Protein AF-A0A2N0NJ30-F1 (afdb_monomer)

Sequence (160 aa):
DLQEHLHNAIYWKHQKTKEAWKDHVSKTHVRWSELLRLPYFNLIRFLVVDPMHNLFLGLSHWIVKRIWIDKGKITKSDLEIMEIRAKMIKPPADLGRIPCKISTGEGFSGFTADQWKLFIMIYATLIMWDLLDSVDREILANFVKACYLLVSRIIDEEKL

Solvent-accessible surface area (backbone atoms only — not comparable to full-atom values): 9410 Å² total; per-residue (Å²): 108,74,67,60,49,51,52,47,12,53,55,44,66,71,50,88,45,74,65,58,42,50,53,49,29,72,76,67,72,46,68,62,57,79,63,70,71,42,94,82,52,47,66,87,82,64,61,73,79,56,54,49,59,55,46,21,47,39,47,48,45,45,49,53,44,61,54,30,39,73,64,61,61,42,47,73,71,50,28,46,52,31,38,54,45,51,69,70,53,79,75,62,86,87,74,61,77,76,76,74,45,39,51,38,86,95,37,53,60,86,65,47,32,68,46,37,41,48,34,52,74,64,42,43,68,75,50,40,50,90,66,42,55,77,68,54,42,51,51,51,52,53,50,39,51,50,51,51,60,75,68,42,95,66,88,51,84,92,75,113

pLDDT: mean 87.83, std 7.84, range [55.75, 96.25]

Secondary structure (DSSP, 8-state):
-HHHHHHHHHHHHH--SHHHHHHHHHHH-----GGGGSTT--HHHH----IIIIIIIIIIHIIIIIIIITTTSS-HHHHHHHHHHHHH----GGG-S----SSSTTTTTT--HHHHHHIIIIIHHHHHGGGS-HHHHHHHHHHHHHHHHHH-SS--GGG-

Structure (mmCIF, N/CA/C/O backbone):
data_AF-A0A2N0NJ30-F1
#
_entry.id   AF-A0A2N0NJ30-F1
#
loop_
_atom_site.group_PDB
_atom_site.id
_atom_site.type_symbol
_atom_site.label_atom_id
_atom_site.label_alt_id
_atom_site.label_comp_id
_atom_site.label_asym_id
_atom_site.label_entit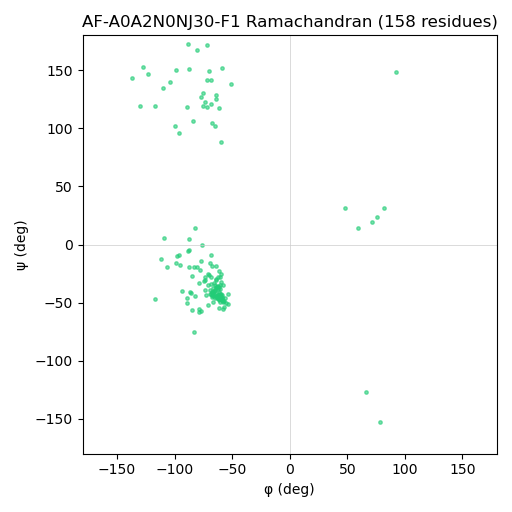y_id
_atom_site.label_seq_id
_atom_site.pdbx_PDB_ins_code
_atom_site.Cartn_x
_atom_site.Cartn_y
_atom_site.Cartn_z
_atom_site.occupancy
_atom_site.B_iso_or_equiv
_atom_site.auth_seq_id
_atom_site.auth_comp_id
_atom_site.auth_asym_id
_atom_site.auth_atom_id
_atom_site.pdbx_PDB_model_num
ATOM 1 N N . ASP A 1 1 ? 5.649 -8.311 -25.101 1.00 84.38 1 ASP A N 1
ATOM 2 C CA . ASP A 1 1 ? 6.478 -9.537 -25.224 1.00 84.38 1 ASP A CA 1
ATOM 3 C C . ASP A 1 1 ? 7.950 -9.240 -24.851 1.00 84.38 1 ASP A C 1
ATOM 5 O O . ASP A 1 1 ? 8.314 -8.069 -24.819 1.00 84.38 1 ASP A O 1
ATOM 9 N N . LEU A 1 2 ? 8.794 -10.228 -24.495 1.00 84.25 2 LEU A N 1
ATOM 10 C CA . LEU A 1 2 ? 10.200 -9.976 -24.090 1.00 84.25 2 LEU A CA 1
ATOM 11 C C . LEU A 1 2 ? 11.044 -9.462 -25.262 1.00 84.25 2 LEU A C 1
ATOM 13 O O . LEU A 1 2 ? 11.857 -8.558 -25.071 1.00 84.25 2 LEU A O 1
ATOM 17 N N . GLN A 1 3 ? 10.856 -10.022 -26.460 1.00 88.38 3 GLN A N 1
ATOM 18 C CA . GLN A 1 3 ? 11.625 -9.612 -27.638 1.00 88.38 3 GLN A CA 1
ATOM 19 C C . GLN A 1 3 ? 11.253 -8.197 -28.065 1.00 88.38 3 GLN A C 1
ATOM 21 O O . GLN A 1 3 ? 12.123 -7.364 -28.303 1.00 88.38 3 GLN A O 1
ATOM 26 N N . GLU A 1 4 ? 9.958 -7.897 -28.054 1.00 91.44 4 GLU A N 1
ATOM 27 C CA . GLU A 1 4 ? 9.441 -6.544 -28.244 1.00 91.44 4 GLU A CA 1
ATOM 28 C C . GLU A 1 4 ? 10.029 -5.550 -27.223 1.00 91.44 4 GLU A C 1
ATOM 30 O O . GLU A 1 4 ? 10.501 -4.475 -27.594 1.00 91.44 4 GLU A O 1
ATOM 35 N N . HIS A 1 5 ? 10.076 -5.918 -25.937 1.00 90.38 5 HIS A N 1
ATOM 36 C CA . HIS A 1 5 ? 10.677 -5.075 -24.902 1.00 90.38 5 HIS A CA 1
ATOM 37 C C . HIS A 1 5 ? 12.173 -4.831 -25.160 1.00 90.38 5 HIS A C 1
ATOM 39 O O . HIS A 1 5 ? 12.639 -3.696 -25.065 1.00 90.38 5 HIS A O 1
ATOM 45 N N . LEU A 1 6 ? 12.936 -5.873 -25.507 1.00 90.38 6 LEU A N 1
ATOM 46 C CA . LEU A 1 6 ? 14.356 -5.746 -25.848 1.00 90.38 6 LEU A CA 1
ATOM 47 C C . LEU A 1 6 ? 14.564 -4.842 -27.063 1.00 90.38 6 LEU A C 1
ATOM 49 O O . LEU A 1 6 ? 15.416 -3.956 -27.017 1.00 90.38 6 LEU A O 1
ATOM 53 N N . HIS A 1 7 ? 13.759 -5.012 -28.111 1.00 92.94 7 HIS A N 1
ATOM 54 C CA . HIS A 1 7 ? 13.803 -4.161 -29.295 1.00 92.94 7 HIS A CA 1
ATOM 55 C C . HIS A 1 7 ? 13.578 -2.688 -28.930 1.00 92.94 7 HIS A C 1
ATOM 57 O O . HIS A 1 7 ? 14.399 -1.831 -29.262 1.00 92.94 7 HIS A O 1
ATOM 63 N N . ASN A 1 8 ? 12.530 -2.401 -28.156 1.00 93.38 8 ASN A N 1
ATOM 64 C CA . ASN A 1 8 ? 12.212 -1.048 -27.702 1.00 93.38 8 ASN A CA 1
ATOM 65 C C . ASN A 1 8 ? 13.305 -0.459 -26.795 1.00 93.38 8 ASN A C 1
ATOM 67 O O . ASN A 1 8 ? 13.607 0.733 -26.889 1.00 93.38 8 ASN A O 1
ATOM 71 N N . ALA A 1 9 ? 13.936 -1.271 -25.945 1.00 92.50 9 ALA A N 1
ATOM 72 C CA . ALA A 1 9 ? 15.032 -0.837 -25.080 1.00 92.50 9 ALA A CA 1
ATOM 73 C C . ALA A 1 9 ? 16.307 -0.520 -25.876 1.00 92.50 9 ALA A C 1
ATOM 75 O O . ALA A 1 9 ? 16.969 0.489 -25.622 1.00 92.50 9 ALA A O 1
ATOM 76 N N . ILE A 1 10 ? 16.644 -1.356 -26.861 1.00 93.50 10 ILE A N 1
ATOM 77 C CA . ILE A 1 10 ? 17.773 -1.130 -27.768 1.00 93.50 10 ILE A CA 1
ATOM 78 C C . ILE A 1 10 ? 17.523 0.131 -28.595 1.00 93.50 10 ILE A C 1
ATOM 80 O O . ILE A 1 10 ? 18.419 0.967 -28.712 1.00 93.50 10 ILE A O 1
ATOM 84 N N . TYR A 1 11 ? 16.312 0.312 -29.120 1.00 93.50 11 TYR A N 1
ATOM 85 C CA . TYR A 1 11 ? 15.945 1.510 -29.870 1.00 93.50 11 TYR A CA 1
ATOM 86 C C . TYR A 1 11 ? 16.108 2.780 -29.028 1.00 93.50 11 TYR A C 1
ATOM 88 O O . TYR A 1 11 ? 16.693 3.757 -29.500 1.00 93.50 11 TYR A O 1
ATOM 96 N N . TRP A 1 12 ? 15.677 2.751 -27.760 1.00 93.50 12 TRP A N 1
ATOM 97 C CA . TRP A 1 12 ? 15.884 3.853 -26.818 1.00 93.50 12 TRP A CA 1
ATOM 98 C C . TRP A 1 12 ? 17.373 4.178 -26.620 1.00 93.50 12 TRP A C 1
ATOM 100 O O . TRP A 1 12 ? 17.757 5.347 -26.684 1.00 93.50 12 TRP A O 1
ATOM 110 N N . LYS A 1 13 ? 18.228 3.155 -26.448 1.00 92.94 13 LYS A N 1
ATOM 111 C CA . LYS A 1 13 ? 19.685 3.315 -26.260 1.00 92.94 13 LYS A CA 1
ATOM 112 C C . LYS A 1 13 ? 20.355 4.063 -27.417 1.00 92.94 13 LYS A C 1
ATOM 114 O O . LYS A 1 13 ? 21.312 4.797 -27.191 1.00 92.94 13 LYS A O 1
ATOM 119 N N . HIS A 1 14 ? 19.865 3.870 -28.641 1.00 93.62 14 HIS A N 1
ATOM 120 C CA . HIS A 1 14 ? 20.455 4.441 -29.856 1.00 93.62 14 HIS A CA 1
ATOM 121 C C . HIS A 1 14 ? 19.929 5.838 -30.217 1.00 93.62 14 HIS A C 1
ATOM 123 O O . HIS A 1 14 ? 20.438 6.453 -31.157 1.00 93.62 14 HIS A O 1
ATOM 129 N N . GLN A 1 15 ? 18.936 6.367 -29.495 1.00 91.31 15 GLN A N 1
ATOM 130 C CA . GLN A 1 15 ? 18.479 7.737 -29.729 1.00 91.31 15 GLN A CA 1
ATOM 131 C C . GLN A 1 15 ? 19.556 8.748 -29.317 1.00 91.31 15 GLN A C 1
ATOM 133 O O . GLN A 1 15 ? 20.237 8.584 -28.306 1.00 91.31 15 GLN A O 1
ATOM 138 N N . LYS A 1 16 ? 19.684 9.820 -30.103 1.00 91.00 16 LYS A N 1
ATOM 139 C CA . LYS A 1 16 ? 20.756 10.820 -29.956 1.00 91.00 16 LYS A CA 1
ATOM 140 C C . LYS A 1 16 ? 20.354 12.047 -29.134 1.00 91.00 16 LYS A C 1
ATOM 142 O O . LYS A 1 16 ? 21.219 12.793 -28.687 1.00 91.00 16 LYS A O 1
ATOM 147 N N . THR A 1 17 ? 19.055 12.272 -28.951 1.00 93.44 17 THR A N 1
ATOM 148 C CA . THR A 1 17 ? 18.502 13.487 -28.331 1.00 93.44 17 THR A CA 1
ATOM 149 C C . THR A 1 17 ? 17.632 13.142 -27.131 1.00 93.44 17 THR A C 1
ATOM 151 O O . THR A 1 17 ? 16.909 12.141 -27.156 1.00 93.44 17 THR A O 1
ATOM 154 N N . LYS A 1 18 ? 17.629 14.007 -26.112 1.00 89.69 18 LYS A N 1
ATOM 155 C CA . LYS A 1 18 ? 16.803 13.825 -24.907 1.00 89.69 18 LYS A CA 1
ATOM 156 C C . LYS A 1 18 ? 15.305 13.867 -25.220 1.00 89.69 18 LYS A C 1
ATOM 158 O O . LYS A 1 18 ? 14.522 13.210 -24.540 1.00 89.69 18 LYS A O 1
ATOM 163 N N . GLU A 1 19 ? 14.908 14.615 -26.240 1.00 93.06 19 GLU A N 1
ATOM 164 C CA . GLU A 1 19 ? 13.528 14.759 -26.700 1.00 93.06 19 GLU A CA 1
ATOM 165 C C . GLU A 1 19 ? 13.026 13.433 -27.278 1.00 93.06 19 GLU A C 1
ATOM 167 O O . GLU A 1 19 ? 12.004 12.919 -26.828 1.00 93.06 19 GLU A O 1
ATOM 172 N N . ALA A 1 20 ? 13.805 12.812 -28.171 1.00 90.56 20 ALA A N 1
ATOM 173 C CA . ALA A 1 20 ? 13.513 11.478 -28.700 1.00 90.56 20 ALA A CA 1
ATOM 174 C C . ALA A 1 20 ? 13.491 10.395 -27.606 1.00 90.56 20 ALA A C 1
ATOM 176 O O . ALA A 1 20 ? 12.645 9.503 -27.645 1.00 90.56 20 ALA A O 1
ATOM 177 N N . TRP A 1 21 ? 14.361 10.483 -26.585 1.00 90.25 21 TRP A N 1
ATOM 178 C CA . TRP A 1 21 ? 14.271 9.595 -25.417 1.00 90.25 21 TRP A CA 1
ATOM 179 C C . TRP A 1 21 ? 12.936 9.729 -24.693 1.00 90.25 21 TRP A C 1
ATOM 181 O O . TRP A 1 21 ? 12.331 8.715 -24.349 1.00 90.25 21 TRP A O 1
ATOM 191 N N . LYS A 1 22 ? 12.491 10.961 -24.430 1.00 92.50 22 LYS A N 1
ATOM 192 C CA . LYS A 1 22 ? 11.235 11.217 -23.715 1.00 92.50 22 LYS A CA 1
ATOM 193 C C . LYS A 1 22 ? 10.022 10.776 -24.529 1.00 92.50 22 LYS A C 1
ATOM 195 O O . LYS A 1 22 ? 9.153 10.121 -23.965 1.00 92.50 22 LYS A O 1
ATOM 200 N N . ASP A 1 23 ? 9.988 11.080 -25.824 1.00 94.75 23 ASP A N 1
ATOM 201 C CA . ASP A 1 23 ? 8.905 10.668 -26.725 1.00 94.75 23 ASP A CA 1
ATOM 202 C C . ASP A 1 23 ? 8.797 9.137 -26.811 1.00 94.75 23 ASP A C 1
ATOM 204 O O . ASP A 1 23 ? 7.722 8.571 -26.607 1.00 94.75 23 ASP A O 1
ATOM 208 N N . HIS A 1 24 ? 9.926 8.442 -26.988 1.00 93.25 24 HIS A N 1
ATOM 209 C CA . HIS A 1 24 ? 9.948 6.977 -27.028 1.00 93.25 24 HIS A CA 1
ATOM 210 C C . HIS A 1 24 ? 9.477 6.345 -25.716 1.00 93.25 24 HIS A C 1
ATOM 212 O O . HIS A 1 24 ? 8.667 5.419 -25.731 1.00 93.25 24 HIS A O 1
ATOM 218 N N . VAL A 1 25 ? 9.941 6.859 -24.571 1.00 92.88 25 VAL A N 1
ATOM 219 C CA . VAL A 1 25 ? 9.487 6.396 -23.247 1.00 92.88 25 VAL A CA 1
ATOM 220 C C . VAL A 1 25 ? 8.008 6.707 -23.030 1.00 92.88 25 VAL A C 1
ATOM 222 O O . VAL A 1 25 ? 7.314 5.912 -22.408 1.00 92.88 25 VAL A O 1
ATOM 225 N N . SER A 1 26 ? 7.497 7.827 -23.539 1.00 92.81 26 SER A N 1
ATOM 226 C CA . SER A 1 26 ? 6.072 8.149 -23.431 1.00 92.81 26 SER A CA 1
ATOM 227 C C . SER A 1 26 ? 5.193 7.176 -24.217 1.00 92.81 26 SER A C 1
ATOM 229 O O . SER A 1 26 ? 4.071 6.920 -23.795 1.00 92.81 26 SER A O 1
ATOM 231 N N . LYS A 1 27 ? 5.686 6.652 -25.346 1.00 93.38 27 LYS A N 1
ATOM 2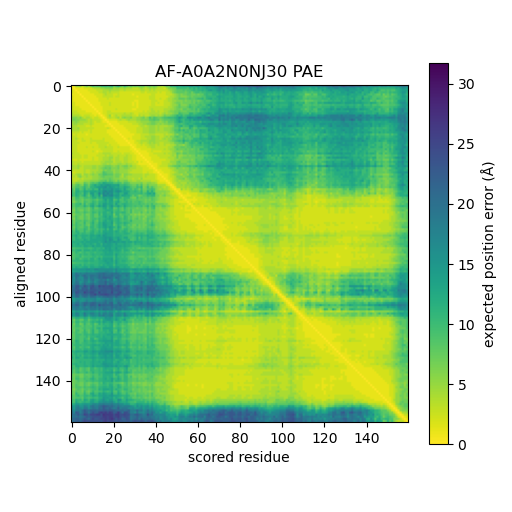32 C CA . LYS A 1 27 ? 4.948 5.727 -26.221 1.00 93.38 27 LYS A CA 1
ATOM 233 C C . LYS A 1 27 ? 5.073 4.269 -25.791 1.00 93.38 27 LYS A C 1
ATOM 235 O O . LYS A 1 27 ? 4.102 3.528 -25.848 1.00 93.38 27 LYS A O 1
ATOM 240 N N . THR A 1 28 ? 6.276 3.851 -25.401 1.00 91.69 28 THR A N 1
ATOM 241 C CA . THR A 1 28 ? 6.591 2.436 -25.133 1.00 91.69 28 THR A CA 1
ATOM 242 C C . THR A 1 28 ? 6.737 2.114 -23.652 1.00 91.69 28 THR A C 1
ATOM 244 O O . THR A 1 28 ? 6.681 0.950 -23.279 1.00 91.69 28 THR A O 1
ATOM 247 N N . HIS A 1 29 ? 6.965 3.122 -22.806 1.00 90.25 29 HIS A N 1
ATOM 248 C CA . HIS A 1 29 ? 7.307 2.971 -21.388 1.00 90.25 29 HIS A CA 1
ATOM 249 C C . HIS A 1 29 ? 8.593 2.169 -21.111 1.00 90.25 29 HIS A C 1
ATOM 251 O O . HIS A 1 29 ? 8.867 1.819 -19.965 1.00 90.25 29 HIS A O 1
ATOM 257 N N . VAL A 1 30 ? 9.432 1.936 -22.129 1.00 90.88 30 VAL A N 1
ATOM 258 C CA . VAL A 1 30 ? 10.663 1.140 -22.018 1.00 90.88 30 VAL A CA 1
ATOM 259 C C . VAL A 1 30 ? 11.910 2.026 -21.978 1.00 90.88 30 VAL A C 1
ATOM 261 O O . VAL A 1 30 ? 12.031 3.002 -22.720 1.00 90.88 30 VAL A O 1
ATOM 264 N N . ARG A 1 31 ? 12.877 1.653 -21.130 1.00 91.56 31 ARG A N 1
ATOM 265 C CA . ARG A 1 31 ? 14.226 2.241 -21.063 1.00 91.56 31 ARG A CA 1
ATOM 266 C C . ARG A 1 31 ? 15.288 1.148 -21.145 1.00 91.56 31 ARG A C 1
ATOM 268 O O . ARG A 1 31 ? 15.051 0.015 -20.730 1.00 91.56 31 ARG A O 1
ATOM 275 N N . TRP A 1 32 ? 16.474 1.498 -21.639 1.00 91.62 32 TRP A N 1
ATOM 276 C CA . TRP A 1 32 ? 17.621 0.591 -21.593 1.00 91.62 32 TRP A CA 1
ATOM 277 C C . TRP A 1 32 ? 18.154 0.441 -20.166 1.00 91.62 32 TRP A C 1
ATOM 279 O O . TRP A 1 32 ? 18.250 1.413 -19.418 1.00 91.62 32 TRP A O 1
ATOM 289 N N . SER A 1 33 ? 18.559 -0.780 -19.827 1.00 89.25 33 SER A N 1
ATOM 290 C CA . SER A 1 33 ? 19.331 -1.115 -18.633 1.00 89.25 33 SER A CA 1
ATOM 291 C C . SER A 1 33 ? 20.417 -2.108 -19.029 1.00 89.25 33 SER A C 1
ATOM 293 O O . SER A 1 33 ? 20.168 -2.992 -19.848 1.00 89.25 33 SER A O 1
ATOM 295 N N . GLU A 1 34 ? 21.609 -2.008 -18.436 1.00 91.38 34 GLU A N 1
ATOM 296 C CA . GLU A 1 34 ? 22.690 -2.972 -18.689 1.00 91.38 34 GLU A CA 1
ATOM 297 C C . GLU A 1 34 ? 22.307 -4.401 -18.268 1.00 91.38 34 GLU A C 1
ATOM 299 O O . GLU A 1 34 ? 22.816 -5.360 -18.845 1.00 91.38 34 GLU A O 1
ATOM 304 N N . LEU A 1 35 ? 21.342 -4.559 -17.352 1.00 88.88 35 LEU A N 1
ATOM 305 C CA . LEU A 1 35 ? 20.803 -5.869 -16.975 1.00 88.88 35 LEU A CA 1
ATOM 306 C C . LEU A 1 35 ? 20.158 -6.607 -18.158 1.00 88.88 35 LEU A C 1
ATOM 308 O O . LEU A 1 35 ? 20.204 -7.831 -18.201 1.00 88.88 35 LEU A O 1
ATOM 312 N N . LEU A 1 36 ? 19.630 -5.889 -19.158 1.00 89.12 36 LEU A N 1
ATOM 313 C CA . LEU A 1 36 ? 19.048 -6.490 -20.367 1.00 89.12 36 LEU A CA 1
ATOM 314 C C . LEU A 1 36 ? 20.091 -7.165 -21.276 1.00 89.12 36 LEU A C 1
ATOM 316 O O . LEU A 1 36 ? 19.714 -7.839 -22.230 1.00 89.12 36 LEU A O 1
ATOM 320 N N . ARG A 1 37 ? 21.396 -6.998 -21.007 1.00 89.94 37 ARG A N 1
ATOM 321 C CA . ARG A 1 37 ? 22.468 -7.716 -21.722 1.00 89.94 37 ARG A CA 1
ATOM 322 C C . ARG A 1 37 ? 22.680 -9.131 -21.205 1.00 89.94 37 ARG A C 1
ATOM 324 O O . ARG A 1 37 ? 23.315 -9.928 -21.889 1.00 89.94 37 ARG A O 1
ATOM 331 N N . LEU A 1 38 ? 22.224 -9.425 -19.990 1.00 90.19 38 LEU A N 1
ATOM 332 C CA . LEU A 1 38 ? 22.438 -10.716 -19.354 1.00 90.19 38 LEU A CA 1
ATOM 333 C C . LEU A 1 38 ? 21.491 -11.742 -19.999 1.00 90.19 38 LEU A C 1
ATOM 335 O O . LEU A 1 38 ? 20.278 -11.570 -19.886 1.00 90.19 38 LEU A O 1
ATOM 339 N N . PRO A 1 39 ? 21.994 -12.823 -20.631 1.00 85.81 39 PRO A N 1
ATOM 340 C CA . PRO A 1 39 ? 21.154 -13.772 -21.374 1.00 85.81 39 PRO A CA 1
ATOM 341 C C . PRO A 1 39 ? 20.077 -14.450 -20.522 1.00 85.81 39 PRO A C 1
ATOM 343 O O . PRO A 1 39 ? 19.048 -14.881 -21.032 1.00 85.81 39 PRO A O 1
ATOM 346 N N . TYR A 1 40 ? 20.324 -14.549 -19.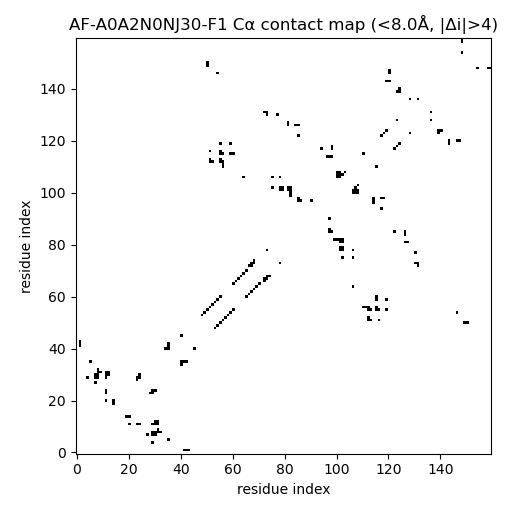217 1.00 87.31 40 TYR A N 1
ATOM 347 C CA . TYR A 1 40 ? 19.403 -15.145 -18.262 1.00 87.31 40 TYR A CA 1
ATOM 348 C C . TYR A 1 40 ? 18.383 -14.147 -17.711 1.00 87.31 40 TYR A C 1
ATOM 350 O O . TYR A 1 40 ? 17.370 -14.581 -17.181 1.00 87.31 40 TYR A O 1
ATOM 358 N N . PHE A 1 41 ? 18.622 -12.834 -17.795 1.00 85.69 41 PHE A N 1
ATOM 359 C CA . PHE A 1 41 ? 17.802 -11.839 -17.112 1.00 85.69 41 PHE A CA 1
ATOM 360 C C . PHE A 1 41 ? 16.554 -11.488 -17.927 1.00 85.69 41 PHE A C 1
ATOM 362 O O . PHE A 1 41 ? 16.606 -10.763 -18.918 1.00 85.69 41 PHE A O 1
ATOM 369 N N . ASN A 1 42 ? 15.401 -11.974 -17.474 1.00 85.75 42 ASN A N 1
ATOM 370 C CA . ASN A 1 42 ? 14.109 -11.619 -18.042 1.00 85.75 42 ASN A CA 1
ATOM 371 C C . ASN A 1 42 ? 13.435 -10.557 -17.168 1.00 85.75 42 ASN A C 1
ATOM 373 O O . ASN A 1 42 ? 12.850 -10.884 -16.140 1.00 85.75 42 ASN A O 1
ATOM 377 N N . LEU A 1 43 ? 13.474 -9.292 -17.598 1.00 82.62 43 LEU A N 1
ATOM 378 C CA . LEU A 1 43 ? 12.907 -8.176 -16.833 1.00 82.62 43 LEU A CA 1
ATOM 379 C C . LEU A 1 43 ? 11.401 -8.334 -16.578 1.00 82.62 43 LEU A C 1
ATOM 381 O O . LEU A 1 43 ? 10.933 -7.944 -15.521 1.00 82.62 43 LEU A O 1
ATOM 385 N N . ILE A 1 44 ? 10.648 -8.953 -17.491 1.00 83.06 44 ILE A N 1
ATOM 386 C CA . ILE A 1 44 ? 9.203 -9.174 -17.316 1.00 83.06 44 ILE A CA 1
ATOM 387 C C . ILE A 1 44 ? 8.943 -10.210 -16.215 1.00 83.06 44 ILE A C 1
ATOM 389 O O . ILE A 1 44 ? 8.020 -10.052 -15.425 1.00 83.06 44 ILE A O 1
ATOM 393 N N . ARG A 1 45 ? 9.762 -11.266 -16.144 1.00 83.94 45 ARG A N 1
ATOM 394 C CA . ARG A 1 45 ? 9.606 -12.336 -15.144 1.00 83.94 45 ARG A CA 1
ATOM 395 C C . ARG A 1 45 ? 10.269 -12.022 -13.808 1.00 83.94 45 ARG A C 1
ATOM 397 O O . ARG A 1 45 ? 9.862 -12.573 -12.794 1.00 83.94 45 ARG A O 1
ATOM 404 N N . PHE A 1 46 ? 11.310 -11.197 -13.813 1.00 83.25 46 PHE A N 1
ATOM 405 C CA . PHE A 1 46 ? 12.159 -10.941 -12.648 1.00 83.25 46 PHE A CA 1
ATOM 406 C C . PHE A 1 46 ? 11.979 -9.542 -12.068 1.00 83.25 46 PHE A C 1
ATOM 408 O O . PHE A 1 46 ? 12.713 -9.162 -11.156 1.00 83.25 46 PHE A O 1
ATOM 415 N N . LEU A 1 47 ? 11.019 -8.764 -12.576 1.00 78.19 47 LEU A N 1
ATOM 416 C CA . LEU A 1 47 ? 10.606 -7.531 -11.926 1.00 78.19 47 LEU A CA 1
ATOM 417 C C . LEU A 1 47 ? 9.986 -7.880 -10.572 1.00 78.19 47 LEU A C 1
ATOM 419 O O . LEU A 1 47 ? 8.834 -8.298 -10.482 1.00 78.19 47 LEU A O 1
ATOM 423 N N . VAL A 1 48 ? 10.764 -7.692 -9.511 1.00 74.94 48 VAL A N 1
ATOM 424 C CA . VAL A 1 48 ? 10.247 -7.755 -8.148 1.00 74.94 48 VAL A CA 1
ATOM 425 C C . VAL A 1 48 ? 9.403 -6.506 -7.933 1.00 74.94 48 VAL A C 1
ATOM 427 O O . VAL A 1 48 ? 9.902 -5.384 -8.034 1.00 74.94 48 VAL A O 1
ATOM 430 N N . VAL A 1 49 ? 8.113 -6.692 -7.658 1.00 74.88 49 VAL A N 1
ATOM 431 C CA . VAL A 1 49 ? 7.257 -5.598 -7.196 1.00 74.88 49 VAL A CA 1
ATOM 432 C C . VAL A 1 49 ? 7.838 -5.109 -5.879 1.00 74.88 49 VAL A C 1
ATOM 434 O O . VAL A 1 49 ? 7.878 -5.884 -4.933 1.00 74.88 49 VAL A O 1
ATOM 437 N N . ASP A 1 50 ? 8.286 -3.853 -5.815 1.00 81.88 50 ASP A N 1
ATOM 438 C CA . ASP A 1 50 ? 8.746 -3.248 -4.563 1.00 81.88 50 ASP A CA 1
ATOM 439 C C . ASP A 1 50 ? 7.552 -3.084 -3.606 1.00 81.88 50 ASP A C 1
ATOM 441 O O . ASP A 1 50 ? 6.729 -2.176 -3.800 1.00 81.88 50 ASP A O 1
ATOM 445 N N . PRO A 1 51 ? 7.425 -3.929 -2.565 1.00 80.62 51 PRO A N 1
ATOM 446 C CA . PRO A 1 51 ? 6.268 -3.882 -1.685 1.00 80.62 51 PRO A CA 1
ATOM 447 C C . PRO A 1 51 ? 6.291 -2.628 -0.804 1.00 80.62 51 PRO A C 1
ATOM 449 O O . PRO A 1 51 ? 5.246 -2.153 -0.370 1.00 80.62 51 PRO A O 1
ATOM 452 N N . MET A 1 52 ? 7.459 -2.044 -0.528 1.00 86.12 52 MET A N 1
ATOM 453 C CA . MET A 1 52 ? 7.529 -0.874 0.345 1.00 86.12 52 MET A CA 1
ATOM 454 C C . MET A 1 52 ? 6.940 0.355 -0.336 1.00 86.12 52 MET A C 1
ATOM 456 O O . MET A 1 52 ? 6.061 1.008 0.228 1.00 86.12 52 MET A O 1
ATOM 460 N N . HIS A 1 53 ? 7.385 0.662 -1.552 1.00 85.50 53 HIS A N 1
ATOM 461 C CA . HIS A 1 53 ? 6.964 1.893 -2.216 1.00 85.50 53 HIS A CA 1
ATOM 462 C C . HIS A 1 53 ? 5.657 1.732 -2.992 1.00 85.50 53 HIS A C 1
ATOM 464 O O . HIS A 1 53 ? 4.801 2.609 -2.912 1.00 85.50 53 HIS A O 1
ATOM 470 N N . ASN A 1 54 ? 5.450 0.615 -3.694 1.00 87.31 54 ASN A N 1
ATOM 471 C CA . ASN A 1 54 ? 4.248 0.461 -4.516 1.00 87.31 54 ASN A CA 1
ATOM 472 C C . ASN A 1 54 ? 3.041 0.019 -3.684 1.00 87.31 54 ASN A C 1
ATOM 474 O O . ASN A 1 54 ? 1.950 0.568 -3.833 1.00 87.31 54 ASN A O 1
ATOM 478 N N . LEU A 1 55 ? 3.230 -0.954 -2.790 1.00 90.12 55 LEU A N 1
ATOM 479 C CA . LEU A 1 55 ? 2.134 -1.521 -2.006 1.00 90.12 55 LEU A CA 1
ATOM 480 C C . LEU A 1 55 ? 1.853 -0.694 -0.740 1.00 90.12 55 LEU A C 1
ATOM 482 O O . LEU A 1 55 ? 0.740 -0.195 -0.556 1.00 90.12 55 LEU A O 1
ATOM 486 N N . PHE A 1 56 ? 2.851 -0.491 0.122 1.00 90.31 56 PHE A N 1
ATOM 487 C CA . PHE A 1 56 ? 2.628 0.233 1.375 1.00 90.31 56 PHE A CA 1
ATOM 488 C C . PHE A 1 56 ? 2.530 1.743 1.179 1.00 90.31 56 PHE A C 1
ATOM 490 O O . PHE A 1 56 ? 1.501 2.330 1.495 1.00 90.31 56 PHE A O 1
ATOM 497 N N . LEU A 1 57 ? 3.545 2.385 0.608 1.00 90.62 57 LEU A N 1
ATOM 498 C CA . LEU A 1 57 ? 3.495 3.834 0.412 1.00 90.62 57 LEU A CA 1
ATOM 499 C C . LEU A 1 57 ? 2.501 4.259 -0.681 1.00 90.62 57 LEU A C 1
ATOM 501 O O . LEU A 1 57 ? 1.883 5.309 -0.553 1.00 90.62 57 LEU A O 1
ATOM 505 N N . GLY A 1 58 ? 2.341 3.464 -1.740 1.00 91.88 58 GLY A N 1
ATOM 506 C CA . GLY A 1 58 ? 1.459 3.767 -2.868 1.00 91.88 58 GLY A CA 1
ATOM 507 C C . GLY A 1 58 ? 0.004 3.376 -2.613 1.00 91.88 58 GLY A C 1
ATOM 508 O O . GLY A 1 58 ? -0.845 4.235 -2.372 1.00 91.88 58 GLY A O 1
ATOM 509 N N . LEU A 1 59 ? -0.293 2.075 -2.681 1.00 92.81 59 LEU A N 1
ATOM 510 C CA . LEU A 1 59 ? -1.659 1.542 -2.599 1.00 92.81 59 LEU A CA 1
ATOM 511 C C . LEU A 1 59 ? -2.328 1.816 -1.251 1.00 92.81 59 LEU A C 1
ATOM 513 O O . LEU A 1 59 ? -3.471 2.266 -1.237 1.00 92.81 59 LEU A O 1
ATOM 517 N N . SER A 1 60 ? -1.632 1.609 -0.131 1.00 92.81 60 SER A N 1
ATOM 518 C CA . SER A 1 60 ? -2.227 1.845 1.198 1.00 92.81 60 SER A CA 1
ATOM 519 C C . SER A 1 60 ? -2.600 3.309 1.394 1.00 92.81 60 SER A C 1
ATOM 521 O O . SER A 1 60 ? -3.717 3.612 1.812 1.00 92.81 60 SER A O 1
ATOM 523 N N . HIS A 1 61 ? -1.695 4.218 1.018 1.00 91.81 61 HIS A N 1
ATOM 524 C CA . HIS A 1 61 ? -1.985 5.646 1.003 1.00 91.81 61 HIS A CA 1
ATOM 525 C C . HIS A 1 61 ? -3.189 5.943 0.108 1.00 91.81 61 HIS A C 1
ATOM 527 O O . HIS A 1 61 ? -4.102 6.638 0.534 1.00 91.81 61 HIS A O 1
ATOM 533 N N . TRP A 1 62 ? -3.226 5.409 -1.115 1.00 94.25 62 TRP A N 1
ATOM 534 C CA . TRP A 1 62 ? -4.328 5.657 -2.041 1.00 94.25 62 TRP A CA 1
ATOM 535 C C . TRP A 1 62 ? -5.677 5.170 -1.497 1.00 94.25 62 TRP A C 1
ATOM 537 O O . TRP A 1 62 ? -6.633 5.939 -1.511 1.00 94.25 62 TRP A O 1
ATOM 547 N N . ILE A 1 63 ? -5.760 3.955 -0.952 1.00 94.12 63 ILE A N 1
ATOM 548 C CA . ILE A 1 63 ? -7.000 3.423 -0.368 1.00 94.12 63 ILE A CA 1
ATOM 549 C C . ILE A 1 63 ? -7.448 4.304 0.805 1.00 94.12 63 ILE A C 1
ATOM 551 O O . ILE A 1 63 ? -8.554 4.843 0.799 1.00 94.12 63 ILE A O 1
ATOM 555 N N . VAL A 1 64 ? -6.570 4.528 1.783 1.00 93.44 64 VAL A N 1
ATOM 556 C CA . VAL A 1 64 ? -6.940 5.232 3.017 1.00 93.44 64 VAL A CA 1
ATOM 557 C C . VAL A 1 64 ? -7.261 6.701 2.751 1.00 93.44 64 VAL A C 1
ATOM 559 O O . VAL A 1 64 ? -8.275 7.211 3.220 1.00 93.44 64 VAL A O 1
ATOM 562 N N . LYS A 1 65 ? -6.433 7.391 1.963 1.00 92.06 65 LYS A N 1
ATOM 563 C CA . LYS A 1 65 ? -6.630 8.810 1.659 1.00 92.06 65 LYS A CA 1
ATOM 564 C C . LYS A 1 65 ? -7.695 9.036 0.602 1.00 92.06 65 LYS A C 1
ATOM 566 O O . LYS A 1 65 ? -8.659 9.738 0.862 1.00 92.06 65 LYS A O 1
ATOM 571 N N . ARG A 1 66 ? -7.533 8.455 -0.588 1.00 93.00 66 ARG A N 1
ATOM 572 C CA . ARG A 1 66 ? -8.373 8.791 -1.749 1.00 93.00 66 ARG A CA 1
ATOM 573 C C . ARG A 1 66 ? -9.738 8.127 -1.711 1.00 93.00 66 ARG A C 1
ATOM 575 O O . ARG A 1 66 ? -10.690 8.703 -2.229 1.00 93.00 66 ARG A O 1
ATOM 582 N N . ILE A 1 67 ? -9.849 6.918 -1.159 1.00 93.75 67 ILE A N 1
ATOM 583 C CA . ILE A 1 67 ? -11.149 6.242 -1.069 1.00 93.75 67 ILE A CA 1
ATOM 584 C C . ILE A 1 67 ? -11.852 6.618 0.224 1.00 93.75 67 ILE A C 1
ATOM 586 O O . ILE A 1 67 ? -13.021 6.985 0.161 1.00 93.75 67 ILE A O 1
ATOM 590 N N . TRP A 1 68 ? -11.188 6.520 1.375 1.00 94.44 68 TRP A N 1
ATOM 591 C CA . TRP A 1 68 ? -11.899 6.651 2.646 1.00 94.44 68 TRP A CA 1
ATOM 592 C C . TRP A 1 68 ? -11.982 8.088 3.161 1.00 94.44 68 TRP A C 1
ATOM 594 O O . TRP A 1 68 ? -13.071 8.528 3.518 1.00 94.44 68 TRP A O 1
ATOM 604 N N . ILE A 1 69 ? -10.887 8.850 3.150 1.00 92.56 69 ILE A N 1
ATOM 605 C CA . ILE A 1 69 ? -10.895 10.233 3.658 1.00 92.56 69 ILE A CA 1
ATOM 606 C C . ILE A 1 69 ? -11.507 11.200 2.631 1.00 92.56 69 ILE A C 1
ATOM 608 O O . ILE A 1 69 ? -12.498 11.860 2.929 1.00 92.56 69 ILE A O 1
ATOM 612 N N . ASP A 1 70 ? -10.983 11.248 1.403 1.00 92.69 70 ASP A N 1
ATOM 613 C CA . ASP A 1 70 ? -11.399 12.224 0.381 1.00 92.69 70 ASP A CA 1
AT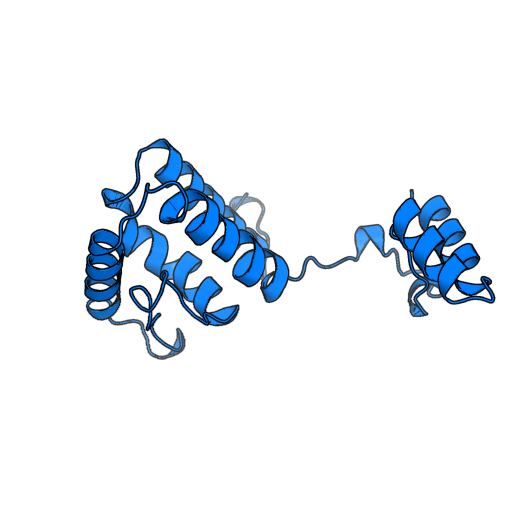OM 614 C C . ASP A 1 70 ? -12.869 12.052 -0.043 1.00 92.69 70 ASP A C 1
ATOM 616 O O . ASP A 1 70 ? -13.525 13.026 -0.409 1.00 92.69 70 ASP A O 1
ATOM 620 N N . LYS A 1 71 ? -13.414 10.826 0.017 1.00 93.31 71 LYS A N 1
ATOM 621 C CA . LYS A 1 71 ? -14.846 10.576 -0.246 1.00 93.31 71 LYS A CA 1
ATOM 622 C C . LYS A 1 71 ? -15.732 10.732 0.993 1.00 93.31 71 LYS A C 1
ATOM 624 O O . LYS A 1 71 ? -16.922 10.442 0.912 1.00 93.31 71 LYS A O 1
ATOM 629 N N . GLY A 1 72 ? -15.172 11.152 2.127 1.00 91.25 72 GLY A N 1
ATOM 630 C CA . GLY A 1 72 ? -15.916 11.414 3.359 1.00 91.25 72 GLY A CA 1
ATOM 631 C C . GLY A 1 72 ? -16.441 10.170 4.077 1.00 91.25 72 GLY A C 1
ATOM 632 O O . GLY A 1 72 ? -17.351 10.295 4.888 1.00 91.25 72 GLY A O 1
ATOM 633 N N . LYS A 1 73 ? -15.891 8.981 3.797 1.00 91.75 73 LYS A N 1
ATOM 634 C CA . LYS A 1 73 ? -16.227 7.749 4.533 1.00 91.75 73 LYS A CA 1
ATOM 635 C C . LYS A 1 73 ? -15.599 7.735 5.927 1.00 91.75 73 LYS A C 1
ATOM 637 O O . LYS A 1 73 ? -16.163 7.159 6.843 1.00 91.75 73 LYS A O 1
ATOM 642 N N . ILE A 1 74 ? -14.440 8.378 6.070 1.00 93.38 74 ILE A N 1
ATOM 643 C CA . ILE A 1 74 ? -13.768 8.629 7.344 1.00 93.38 74 ILE A CA 1
ATOM 644 C C . ILE A 1 74 ? -13.699 10.134 7.542 1.00 93.38 74 ILE A C 1
ATOM 646 O O . ILE A 1 74 ? -13.084 10.858 6.757 1.00 93.38 74 ILE A O 1
ATOM 650 N N . THR A 1 75 ? -14.325 10.598 8.613 1.00 93.00 75 THR A N 1
ATOM 651 C CA . THR A 1 75 ? -14.344 12.003 9.004 1.00 93.00 75 THR A CA 1
ATOM 652 C C . THR A 1 75 ? -13.152 12.354 9.896 1.00 93.00 75 THR A C 1
ATOM 654 O O . THR A 1 75 ? -12.398 11.499 10.362 1.00 93.00 75 THR A O 1
ATOM 657 N N . LYS A 1 76 ? -12.979 13.646 10.191 1.00 90.69 76 LYS A N 1
ATOM 658 C CA . LYS A 1 76 ? -11.926 14.096 11.108 1.00 90.69 76 LYS A CA 1
ATOM 659 C C . LYS A 1 76 ? -12.114 13.555 12.534 1.00 90.69 76 LYS A C 1
ATOM 661 O O . LYS A 1 76 ? -11.126 13.187 13.161 1.00 90.69 76 LYS A O 1
ATOM 666 N N . SER A 1 77 ? -13.354 13.448 13.014 1.00 92.38 77 SER A N 1
ATOM 667 C CA . SER A 1 77 ? -13.658 12.819 14.308 1.00 92.38 77 SER A CA 1
ATOM 668 C C . SER A 1 77 ? -13.299 11.335 14.319 1.00 92.38 77 SER A C 1
ATOM 670 O O . SER A 1 77 ? -12.763 10.840 15.308 1.00 92.38 77 SER A O 1
ATOM 672 N N . ASP A 1 78 ? -13.503 10.634 13.202 1.00 93.75 78 ASP A N 1
ATOM 673 C CA . ASP A 1 78 ? -13.114 9.226 13.084 1.00 93.75 78 ASP A CA 1
ATOM 674 C C . ASP A 1 78 ? -11.592 9.064 13.167 1.00 93.75 78 ASP A C 1
ATOM 676 O O . ASP A 1 78 ? -11.102 8.165 13.847 1.00 93.75 78 ASP A O 1
ATOM 680 N N . LEU A 1 79 ? -10.821 9.979 12.566 1.00 92.44 79 LEU A N 1
ATOM 681 C CA . LEU A 1 79 ? -9.359 9.987 12.692 1.00 92.44 79 LEU A CA 1
ATOM 682 C C . LEU A 1 79 ? -8.889 10.207 14.139 1.00 92.44 79 LEU A C 1
ATOM 684 O O . LEU A 1 79 ? -7.884 9.622 14.552 1.00 92.44 79 LEU A O 1
ATOM 688 N N . GLU A 1 80 ? -9.597 11.024 14.920 1.00 91.94 80 GLU A N 1
ATOM 689 C CA . GLU A 1 80 ? -9.316 11.215 16.349 1.00 91.94 80 GLU A CA 1
ATOM 690 C C . GLU A 1 80 ? -9.601 9.933 17.146 1.00 91.94 80 GLU A C 1
ATOM 692 O O . GLU A 1 80 ? -8.763 9.504 17.945 1.00 91.94 80 GLU A O 1
ATOM 697 N N . ILE A 1 81 ? -10.72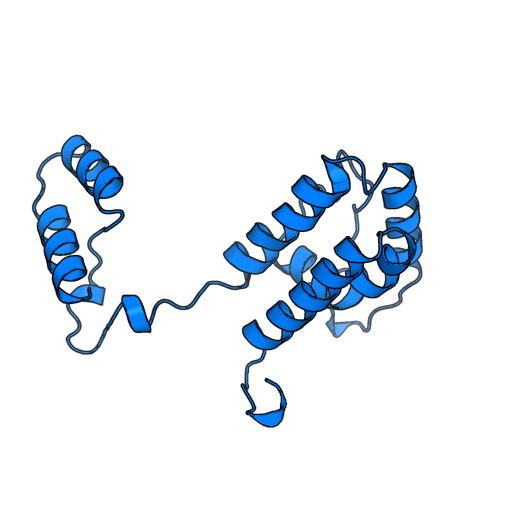6 9.262 16.869 1.00 92.88 81 ILE A N 1
ATOM 698 C CA . ILE A 1 81 ? -11.069 7.956 17.453 1.00 92.88 81 ILE A CA 1
ATOM 699 C C . ILE A 1 81 ? -9.996 6.917 17.110 1.00 92.88 81 ILE A C 1
ATOM 701 O O . ILE A 1 81 ? -9.521 6.194 17.990 1.00 92.88 81 ILE A O 1
ATOM 705 N N . MET A 1 82 ? -9.571 6.859 15.848 1.00 92.75 82 MET A N 1
ATOM 706 C CA . MET A 1 82 ? -8.514 5.959 15.391 1.00 92.75 82 MET A CA 1
ATOM 707 C C . MET A 1 82 ? -7.198 6.222 16.125 1.00 92.75 82 MET A C 1
ATOM 709 O O . MET A 1 82 ? -6.538 5.278 16.555 1.00 92.75 82 MET A O 1
ATOM 713 N N . GLU A 1 83 ? -6.817 7.486 16.320 1.00 91.50 83 GLU A N 1
ATOM 714 C CA . GLU A 1 83 ? -5.596 7.825 17.051 1.00 91.50 83 GLU A CA 1
ATOM 715 C C . GLU A 1 83 ? -5.665 7.418 18.529 1.00 91.50 83 GLU A C 1
ATOM 717 O O . GLU A 1 83 ? -4.688 6.899 19.076 1.00 91.50 83 GLU A O 1
ATOM 722 N N . ILE A 1 84 ? -6.820 7.606 19.170 1.00 90.62 84 ILE A N 1
ATOM 723 C CA . ILE A 1 84 ? -7.058 7.157 20.546 1.00 90.62 84 ILE A CA 1
ATOM 724 C C . ILE A 1 84 ? -6.923 5.631 20.636 1.00 90.62 84 ILE A C 1
ATOM 726 O O . ILE A 1 84 ? -6.188 5.128 21.488 1.00 90.62 84 ILE A O 1
ATOM 730 N N . ARG A 1 85 ? -7.563 4.889 19.725 1.00 92.19 85 ARG A N 1
ATOM 731 C CA . ARG A 1 85 ? -7.492 3.419 19.673 1.00 92.19 85 ARG A CA 1
ATOM 732 C C . ARG A 1 85 ? -6.074 2.921 19.416 1.00 92.19 85 ARG A C 1
ATOM 734 O O . ARG A 1 85 ? -5.619 2.003 20.092 1.00 92.19 85 ARG A O 1
ATOM 741 N N . ALA A 1 86 ? -5.346 3.556 18.500 1.00 89.81 86 ALA A N 1
ATOM 742 C CA . ALA A 1 86 ? -3.958 3.209 18.214 1.00 89.81 86 ALA A CA 1
ATOM 743 C C . ALA A 1 86 ? -3.058 3.379 19.449 1.00 89.81 86 ALA A C 1
ATOM 745 O O . ALA A 1 86 ? -2.205 2.532 19.694 1.00 89.81 86 ALA A O 1
ATOM 746 N N . LYS A 1 87 ? -3.278 4.424 20.260 1.00 88.06 87 LYS A N 1
ATOM 747 C CA . LYS A 1 87 ? -2.541 4.652 21.518 1.00 88.06 87 LYS A CA 1
ATOM 748 C C . LYS A 1 87 ? -2.888 3.647 22.623 1.00 88.06 87 LYS A C 1
ATOM 750 O O . LYS A 1 87 ? -2.060 3.423 23.502 1.00 88.06 87 LYS A O 1
ATOM 755 N N . MET A 1 88 ? -4.086 3.058 22.608 1.00 88.50 88 MET A N 1
ATOM 756 C CA . MET A 1 88 ? -4.476 2.012 23.568 1.00 88.50 88 MET A CA 1
ATOM 757 C C . MET A 1 88 ? -3.798 0.671 23.280 1.00 88.50 88 MET A C 1
ATOM 759 O O . MET A 1 88 ? -3.580 -0.123 24.197 1.00 88.50 88 MET A O 1
ATOM 763 N N . ILE A 1 89 ? -3.456 0.415 22.017 1.00 87.25 89 ILE A N 1
ATOM 764 C CA . ILE A 1 89 ? -2.747 -0.796 21.614 1.00 87.25 89 ILE A CA 1
ATOM 765 C C . ILE A 1 89 ? -1.292 -0.677 22.074 1.00 87.25 89 ILE A C 1
ATOM 767 O O . ILE A 1 89 ? -0.5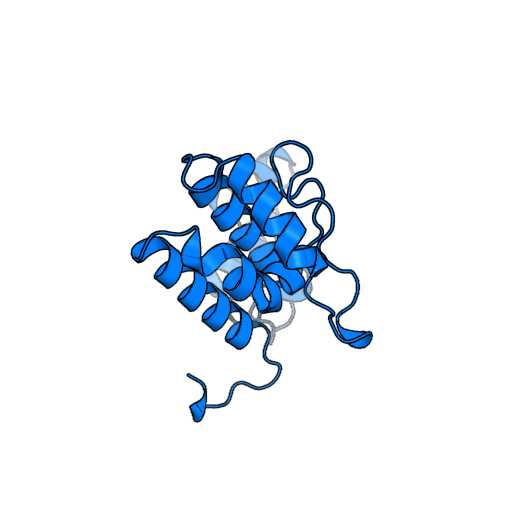77 0.251 21.705 1.00 87.25 89 ILE A O 1
ATOM 771 N N . LYS A 1 90 ? -0.842 -1.642 22.880 1.00 83.00 90 LYS A N 1
ATOM 772 C CA . LYS A 1 90 ? 0.563 -1.777 23.282 1.00 83.00 90 LYS A CA 1
ATOM 773 C C . LYS A 1 90 ? 1.238 -2.795 22.363 1.00 83.00 90 LYS A C 1
ATOM 775 O O . LYS A 1 90 ? 1.096 -3.993 22.615 1.00 83.00 90 LYS A O 1
ATOM 780 N N . PRO A 1 91 ? 1.930 -2.371 21.292 1.00 79.62 91 PRO A N 1
ATOM 781 C CA . PRO A 1 91 ? 2.647 -3.318 20.457 1.00 79.62 91 PRO A CA 1
ATOM 782 C C . PRO A 1 91 ? 3.866 -3.875 21.210 1.00 79.62 91 PRO A C 1
ATOM 784 O O . PRO A 1 91 ? 4.462 -3.159 22.023 1.00 79.62 91 PRO A O 1
ATOM 787 N N . PRO A 1 92 ? 4.277 -5.122 20.941 1.00 80.56 92 PRO A N 1
ATOM 788 C CA . PRO A 1 92 ? 5.591 -5.595 21.349 1.00 80.56 92 PRO A CA 1
ATOM 789 C C . PRO A 1 92 ? 6.713 -4.735 20.736 1.00 80.56 92 PRO A C 1
ATOM 791 O O . PRO A 1 92 ? 6.550 -4.087 19.699 1.00 80.56 92 PRO A O 1
ATOM 794 N N . ALA A 1 93 ? 7.846 -4.666 21.442 1.00 78.62 93 ALA A N 1
ATOM 795 C CA . ALA A 1 93 ? 8.922 -3.705 21.172 1.00 78.62 93 ALA A CA 1
ATOM 796 C C . ALA A 1 93 ? 9.607 -3.895 19.802 1.00 78.62 93 ALA A C 1
ATOM 798 O O . ALA A 1 93 ? 10.268 -2.987 19.301 1.00 78.62 93 ALA A O 1
ATOM 799 N N . ASP A 1 94 ? 9.440 -5.067 19.200 1.00 80.50 94 ASP A N 1
ATOM 800 C CA . ASP A 1 94 ? 9.963 -5.476 17.899 1.00 80.50 94 ASP A CA 1
ATOM 801 C C . ASP A 1 94 ? 9.166 -4.919 16.706 1.00 80.50 94 ASP A C 1
ATOM 803 O O . ASP A 1 94 ? 9.714 -4.790 15.612 1.00 80.50 94 ASP A O 1
ATOM 807 N N . LEU A 1 95 ? 7.902 -4.527 16.901 1.00 73.69 95 LEU A N 1
ATOM 808 C CA . LEU A 1 95 ? 7.035 -3.994 15.840 1.00 73.69 95 LEU A CA 1
ATOM 809 C C . LEU A 1 95 ? 7.339 -2.537 15.449 1.00 73.69 95 LEU A C 1
ATOM 811 O O . LEU A 1 95 ? 6.715 -1.992 14.538 1.00 73.69 95 LEU A O 1
ATOM 815 N N . GLY A 1 96 ? 8.317 -1.899 16.091 1.00 71.81 96 GLY A N 1
ATOM 816 C CA . GLY A 1 96 ? 8.758 -0.550 15.751 1.00 71.81 96 GLY A CA 1
ATOM 817 C C . GLY A 1 96 ? 7.837 0.555 16.278 1.00 71.81 96 GLY A C 1
ATOM 818 O O . GLY A 1 96 ? 7.206 0.435 17.328 1.00 71.81 96 GLY A O 1
ATOM 819 N N . ARG A 1 97 ? 7.823 1.705 15.590 1.00 71.19 97 ARG A N 1
ATOM 820 C CA . ARG A 1 97 ? 7.128 2.914 16.067 1.00 71.19 97 ARG A CA 1
ATOM 821 C C . ARG A 1 97 ? 5.621 2.808 15.863 1.00 71.19 97 ARG A C 1
ATOM 823 O O . ARG A 1 97 ? 5.172 2.647 14.734 1.00 71.19 97 ARG A O 1
ATOM 830 N N . ILE A 1 98 ? 4.861 3.025 16.938 1.00 70.31 98 ILE A N 1
ATOM 831 C CA . ILE A 1 98 ? 3.400 3.174 16.902 1.00 70.31 98 ILE A CA 1
ATOM 832 C C . ILE A 1 98 ? 3.019 4.224 15.842 1.00 70.31 98 ILE A C 1
ATOM 834 O O . ILE A 1 98 ? 3.683 5.267 15.767 1.00 70.31 98 ILE A O 1
ATOM 838 N N . PRO A 1 99 ? 1.970 3.985 15.031 1.00 69.12 99 PRO A N 1
ATOM 839 C CA . PRO A 1 99 ? 1.443 4.975 14.099 1.00 69.12 99 PRO A CA 1
ATOM 840 C C . PRO A 1 99 ? 0.965 6.248 14.825 1.00 69.12 99 PRO A C 1
ATOM 842 O O . PRO A 1 99 ? -0.191 6.384 15.211 1.00 69.12 99 PRO A O 1
ATOM 845 N N . CYS A 1 100 ? 1.869 7.202 15.029 1.00 69.44 100 CYS A N 1
ATOM 846 C CA . CYS A 1 100 ? 1.557 8.547 15.507 1.00 69.44 100 CYS A CA 1
ATOM 847 C C . CYS A 1 100 ? 1.215 9.437 14.306 1.00 69.44 100 CYS A C 1
ATOM 849 O O . CYS A 1 100 ? 1.811 9.255 13.247 1.00 69.44 100 CYS A O 1
ATOM 851 N N . LYS A 1 101 ? 0.363 10.458 14.489 1.00 81.50 101 LYS A N 1
ATOM 852 C CA . LYS A 1 101 ? -0.080 11.421 13.450 1.00 81.50 101 LYS A CA 1
ATOM 853 C C . LYS A 1 101 ? -1.211 10.937 12.533 1.00 81.50 101 LYS A C 1
ATOM 855 O O . LYS A 1 101 ? -1.292 11.348 11.377 1.00 81.50 101 LYS A O 1
ATOM 860 N N . ILE A 1 102 ? -2.105 10.096 13.053 1.00 83.69 102 ILE A N 1
ATOM 861 C CA . ILE A 1 102 ? -3.298 9.657 12.315 1.00 83.69 102 ILE A CA 1
ATOM 862 C C . ILE A 1 102 ? -4.264 10.827 12.103 1.00 83.69 102 ILE A C 1
ATOM 864 O O . ILE A 1 102 ? -4.723 11.009 10.983 1.00 83.69 102 ILE A O 1
ATOM 868 N N . SER A 1 103 ? -4.508 11.657 13.124 1.00 84.62 103 SER A N 1
ATOM 869 C CA . SER A 1 103 ? -5.406 12.826 13.039 1.00 84.62 103 SER A CA 1
ATOM 870 C C . SER A 1 103 ? -4.726 14.116 12.560 1.00 84.62 103 SER A C 1
ATOM 872 O O . SER A 1 103 ? -5.371 15.148 12.379 1.00 84.62 103 SER A O 1
ATOM 874 N N . THR A 1 104 ? -3.406 14.097 12.358 1.00 81.75 104 THR A N 1
ATOM 875 C CA . THR A 1 104 ? -2.635 15.307 12.044 1.00 81.75 104 THR A CA 1
ATOM 876 C C . THR A 1 104 ? -2.844 15.762 10.598 1.00 81.75 104 THR A C 1
ATOM 878 O O . THR A 1 104 ? -2.662 14.981 9.662 1.00 81.75 104 THR A O 1
ATOM 881 N N . GLY A 1 105 ? -3.139 17.053 10.413 1.00 80.38 105 GLY A N 1
ATOM 882 C CA . GLY A 1 105 ? -3.350 17.664 9.098 1.00 80.38 105 GLY A CA 1
ATOM 883 C C . GLY A 1 105 ? -4.604 17.114 8.420 1.00 80.38 105 GLY A C 1
ATOM 884 O O . GLY A 1 105 ? -5.672 17.082 9.022 1.00 80.38 105 GLY A O 1
ATOM 885 N N . GLU A 1 106 ? -4.458 16.638 7.184 1.00 76.44 106 GLU A N 1
ATOM 886 C CA . GLU A 1 106 ? -5.510 15.930 6.432 1.00 76.44 106 GLU A CA 1
ATOM 887 C C . GLU A 1 106 ? -5.601 14.430 6.802 1.00 76.44 106 GLU A C 1
ATOM 889 O O . GLU A 1 106 ? -6.146 13.622 6.052 1.00 76.44 106 GLU A O 1
ATOM 894 N N . GLY A 1 107 ? -4.971 14.021 7.907 1.00 80.38 107 GLY A N 1
ATOM 895 C CA . GLY A 1 107 ? -4.818 12.638 8.358 1.00 80.38 107 GLY A CA 1
ATOM 896 C C . GLY A 1 107 ? -3.529 11.973 7.862 1.00 80.38 107 GLY A C 1
ATOM 897 O O . GLY A 1 107 ? -3.037 12.306 6.791 1.00 80.38 107 GLY A O 1
ATOM 898 N N . PHE A 1 108 ? -2.938 11.045 8.615 1.00 85.88 108 PHE A N 1
ATOM 899 C CA . PHE A 1 108 ? -1.752 10.259 8.198 1.00 85.88 108 PHE A CA 1
ATOM 900 C C . PHE A 1 108 ? -0.579 11.075 7.601 1.00 85.88 108 PHE A C 1
ATOM 902 O O . PHE A 1 108 ? 0.142 10.609 6.713 1.00 85.88 108 PHE A O 1
ATOM 909 N N . SER A 1 109 ? -0.389 12.321 8.043 1.00 82.12 109 SER A N 1
ATOM 910 C CA . SER A 1 109 ? 0.554 13.245 7.405 1.00 82.12 109 SER A CA 1
ATOM 911 C C . SER A 1 109 ? 2.008 12.810 7.611 1.00 82.12 109 SER A C 1
ATOM 913 O O . SER A 1 109 ? 2.499 12.741 8.741 1.00 82.12 109 SER A O 1
ATOM 915 N N . GLY A 1 110 ? 2.722 12.582 6.503 1.00 84.38 110 GLY A N 1
ATOM 916 C CA . GLY A 1 110 ? 4.145 12.233 6.504 1.00 84.38 110 GLY A CA 1
ATOM 917 C C . GLY A 1 110 ? 4.448 10.786 6.900 1.00 84.38 110 GLY A C 1
ATOM 918 O O . GLY A 1 110 ? 5.551 10.519 7.374 1.00 84.38 110 GLY A O 1
ATOM 919 N N . PHE A 1 111 ? 3.488 9.868 6.740 1.00 89.00 111 PHE A N 1
ATOM 920 C CA . PHE A 1 111 ? 3.730 8.440 6.948 1.00 89.00 111 PHE A CA 1
ATOM 921 C C . PHE A 1 111 ? 4.743 7.886 5.940 1.00 89.00 111 PHE A C 1
ATOM 923 O O . PHE A 1 111 ? 4.582 8.041 4.729 1.00 89.00 111 PHE A O 1
ATOM 930 N N . THR A 1 112 ? 5.765 7.197 6.445 1.00 89.50 112 THR A N 1
ATOM 931 C CA . THR A 1 112 ? 6.719 6.438 5.627 1.00 89.50 112 THR A CA 1
ATOM 932 C C . THR A 1 112 ? 6.154 5.072 5.227 1.00 89.50 112 THR A C 1
ATOM 934 O O . THR A 1 112 ? 5.158 4.609 5.787 1.00 89.50 112 THR A O 1
ATOM 937 N N . ALA A 1 113 ? 6.809 4.390 4.280 1.00 89.94 113 ALA A N 1
ATOM 938 C CA . ALA A 1 113 ? 6.432 3.039 3.856 1.00 89.94 113 ALA A CA 1
ATOM 939 C C . ALA A 1 113 ? 6.332 2.049 5.035 1.00 89.94 113 ALA A C 1
ATOM 941 O O . ALA A 1 113 ? 5.364 1.299 5.125 1.00 89.94 113 ALA A O 1
ATOM 942 N N . ASP A 1 114 ? 7.280 2.089 5.976 1.00 88.25 114 ASP A N 1
ATOM 943 C CA . ASP A 1 114 ? 7.259 1.223 7.164 1.00 88.25 114 ASP A CA 1
ATOM 944 C C . ASP A 1 114 ? 6.097 1.543 8.109 1.00 88.25 114 ASP A C 1
ATOM 946 O O . ASP A 1 114 ? 5.485 0.636 8.674 1.00 88.25 114 ASP A O 1
ATOM 950 N N . GLN A 1 115 ? 5.748 2.824 8.260 1.00 90.12 115 GLN A N 1
ATOM 951 C CA . GLN A 1 115 ? 4.594 3.225 9.067 1.00 90.12 115 GLN A CA 1
ATOM 952 C C . GLN A 1 115 ? 3.282 2.772 8.421 1.00 90.12 115 GLN A C 1
ATOM 954 O O . GLN A 1 115 ? 2.404 2.277 9.124 1.00 90.12 115 GLN A O 1
ATOM 959 N N . TRP A 1 116 ? 3.164 2.880 7.092 1.00 92.00 116 TRP A N 1
ATOM 960 C CA . TRP A 1 116 ? 2.030 2.338 6.339 1.00 92.00 116 TRP A CA 1
ATOM 961 C C . TRP A 1 116 ? 1.932 0.822 6.458 1.00 92.00 116 TRP A C 1
ATOM 963 O O . TRP A 1 116 ? 0.846 0.301 6.698 1.00 92.00 116 TRP A O 1
ATOM 973 N N . LYS A 1 117 ? 3.060 0.116 6.358 1.00 90.81 117 LYS A N 1
ATOM 974 C CA . LYS A 1 117 ? 3.120 -1.333 6.554 1.00 90.81 117 LYS A CA 1
ATOM 975 C C . LYS A 1 117 ? 2.598 -1.736 7.922 1.00 90.81 117 LYS A C 1
ATOM 977 O O . LYS A 1 117 ? 1.693 -2.562 8.009 1.00 90.81 117 LYS A O 1
ATOM 982 N N . LEU A 1 118 ? 3.146 -1.145 8.982 1.00 90.19 118 LEU A N 1
ATOM 983 C CA . LEU A 1 118 ? 2.722 -1.451 10.342 1.00 90.19 118 LEU A CA 1
ATOM 984 C C . LEU A 1 118 ? 1.239 -1.120 10.543 1.00 90.19 118 LEU A C 1
ATOM 986 O O . LEU A 1 118 ? 0.497 -1.915 11.117 1.00 90.19 118 LEU A O 1
ATOM 990 N N . PHE A 1 119 ? 0.805 0.033 10.033 1.00 92.31 119 PHE A N 1
ATOM 991 C CA . PHE A 1 119 ? -0.583 0.457 10.102 1.00 92.31 119 PHE A CA 1
ATOM 992 C C . PHE A 1 119 ? -1.522 -0.553 9.437 1.00 92.31 119 PHE A C 1
ATOM 994 O O . PHE A 1 119 ? -2.414 -1.056 10.109 1.00 92.31 119 PHE A O 1
ATOM 1001 N N . ILE A 1 120 ? -1.304 -0.896 8.166 1.00 93.19 120 ILE A N 1
ATOM 1002 C CA . ILE A 1 120 ? -2.176 -1.816 7.425 1.00 93.19 120 ILE A CA 1
ATOM 1003 C C . ILE A 1 120 ? -2.168 -3.211 8.038 1.00 93.19 120 ILE A C 1
ATOM 1005 O O . ILE A 1 120 ? -3.228 -3.794 8.232 1.00 93.19 120 ILE A O 1
ATOM 1009 N N . MET A 1 121 ? -0.991 -3.745 8.365 1.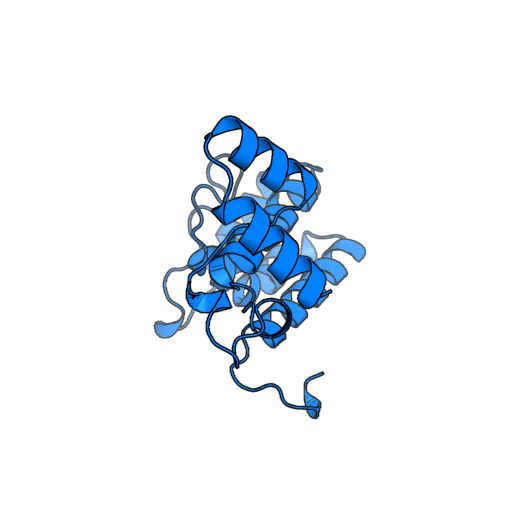00 90.75 121 MET A N 1
ATOM 1010 C CA . MET A 1 121 ? -0.883 -5.139 8.792 1.00 90.75 121 MET A CA 1
ATOM 1011 C C . MET A 1 121 ? -1.398 -5.390 10.211 1.00 90.75 121 MET A C 1
ATOM 1013 O O . MET A 1 121 ? -1.863 -6.492 10.485 1.00 90.75 121 MET A O 1
ATOM 1017 N N . ILE A 1 122 ? -1.291 -4.409 11.114 1.00 89.44 122 ILE A N 1
ATOM 1018 C CA . ILE A 1 122 ? -1.575 -4.610 12.545 1.00 89.44 122 ILE A CA 1
ATOM 1019 C C . ILE A 1 122 ? 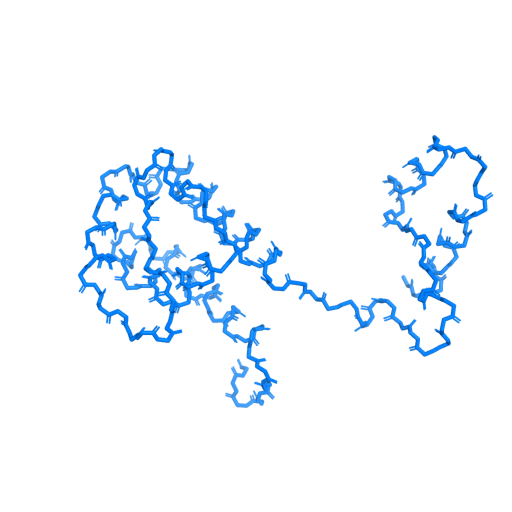-2.749 -3.754 13.022 1.00 89.44 122 ILE A C 1
ATOM 1021 O O . ILE A 1 122 ? -3.631 -4.246 13.720 1.00 89.44 122 ILE A O 1
ATOM 1025 N N . TYR A 1 123 ? -2.770 -2.468 12.668 1.00 91.56 123 TYR A N 1
ATOM 1026 C CA . TYR A 1 123 ? -3.680 -1.504 13.289 1.00 91.56 123 TYR A CA 1
ATOM 1027 C C . TYR A 1 123 ? -4.990 -1.332 12.529 1.00 91.56 123 TYR A C 1
ATOM 1029 O O . TYR A 1 123 ? -6.031 -1.217 13.168 1.00 91.56 123 TYR A O 1
ATOM 1037 N N . ALA A 1 124 ? -4.957 -1.305 11.195 1.00 92.62 124 ALA A N 1
ATOM 1038 C CA . ALA A 1 124 ? -6.078 -0.878 10.363 1.00 92.62 124 ALA A CA 1
ATOM 1039 C C . ALA A 1 124 ? -7.352 -1.672 10.674 1.00 92.62 124 ALA A C 1
ATOM 1041 O O . ALA A 1 124 ? -8.378 -1.082 11.004 1.00 92.62 124 ALA A O 1
ATOM 1042 N N . THR A 1 125 ? -7.268 -3.004 10.692 1.00 93.44 125 THR A N 1
ATOM 1043 C CA . THR A 1 125 ? -8.411 -3.858 11.038 1.00 93.44 125 THR A CA 1
ATOM 1044 C C . THR A 1 125 ? -8.901 -3.618 12.463 1.00 93.44 125 THR A C 1
ATOM 1046 O O . THR A 1 125 ? -10.098 -3.601 12.690 1.00 93.44 125 THR A O 1
ATOM 1049 N N . LEU A 1 126 ? -8.020 -3.388 13.438 1.00 92.19 126 LEU A N 1
ATOM 1050 C CA . LEU A 1 126 ? -8.435 -3.212 14.834 1.00 92.19 126 LEU A CA 1
ATOM 1051 C C . LEU A 1 126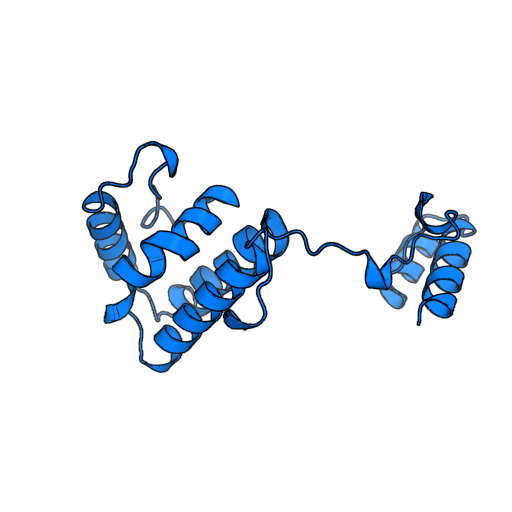 ? -9.107 -1.863 15.088 1.00 92.19 126 LEU A C 1
ATOM 1053 O O . LEU A 1 126 ? -10.056 -1.782 15.863 1.00 92.19 126 LEU A O 1
ATOM 1057 N N . ILE A 1 127 ? -8.600 -0.795 14.470 1.00 92.94 127 ILE A N 1
ATOM 1058 C CA . ILE A 1 127 ? -9.019 0.566 14.817 1.00 92.94 127 ILE A CA 1
ATOM 1059 C C . ILE A 1 127 ? -10.062 1.149 13.864 1.00 92.94 127 ILE A C 1
ATOM 1061 O O . ILE A 1 127 ? -10.681 2.146 14.230 1.00 92.94 127 ILE A O 1
ATOM 1065 N N . MET A 1 128 ? -10.257 0.555 12.679 1.00 93.75 128 MET A N 1
ATOM 1066 C CA . MET A 1 128 ? -11.154 1.072 11.633 1.00 93.75 128 MET A CA 1
ATOM 1067 C C . MET A 1 128 ? -12.398 0.219 11.387 1.00 93.75 128 MET A C 1
ATOM 1069 O O . MET A 1 128 ? -13.291 0.671 10.678 1.00 93.75 128 MET A O 1
ATOM 1073 N N . TRP A 1 129 ? -12.466 -1.007 11.916 1.00 94.00 129 TRP A N 1
ATOM 1074 C CA . TRP A 1 129 ? -13.477 -1.985 11.498 1.00 94.00 129 TRP A CA 1
ATOM 1075 C C . TRP A 1 129 ? -14.910 -1.466 11.587 1.00 94.00 129 TRP A C 1
ATOM 1077 O O . TRP A 1 129 ? -15.652 -1.538 10.619 1.00 94.00 129 TRP A O 1
ATOM 1087 N N . ASP A 1 130 ? -15.299 -0.914 12.729 1.00 94.31 130 ASP A N 1
ATOM 1088 C CA . ASP A 1 130 ? -16.637 -0.384 12.991 1.00 94.31 130 ASP A CA 1
ATOM 1089 C C . ASP A 1 130 ? -16.898 0.993 12.363 1.00 94.31 130 ASP A C 1
ATOM 1091 O O . ASP A 1 130 ? -18.057 1.384 12.257 1.00 94.31 130 ASP A O 1
ATOM 1095 N N . LEU A 1 131 ? -15.854 1.693 11.910 1.00 94.00 131 LEU A N 1
ATOM 1096 C CA . LEU A 1 131 ? -15.952 2.992 11.231 1.00 94.00 131 LEU A CA 1
ATOM 1097 C C . LEU A 1 131 ? -16.254 2.847 9.732 1.00 94.00 131 LEU A C 1
ATOM 1099 O O . LEU A 1 131 ? -16.692 3.795 9.091 1.00 94.00 131 LEU A O 1
ATOM 1103 N N . LEU A 1 132 ? -16.005 1.665 9.168 1.00 94.88 132 LEU A N 1
ATOM 1104 C CA . LEU A 1 132 ? -16.189 1.371 7.751 1.00 94.88 132 LEU A CA 1
ATOM 1105 C C . LEU A 1 132 ? -17.520 0.655 7.486 1.00 94.88 132 LEU A C 1
ATOM 1107 O O . LEU A 1 132 ? -18.003 -0.114 8.327 1.00 94.88 132 LEU A O 1
ATOM 1111 N N . ASP A 1 133 ? -18.084 0.865 6.293 1.00 95.31 133 ASP A N 1
ATOM 1112 C CA . ASP A 1 133 ? -19.236 0.103 5.802 1.00 95.31 133 ASP A CA 1
ATOM 1113 C C . ASP A 1 133 ? -18.837 -1.341 5.424 1.00 95.31 133 ASP A C 1
ATOM 1115 O O . ASP A 1 133 ? -17.659 -1.710 5.432 1.00 95.31 133 ASP A O 1
ATOM 1119 N N . SER A 1 134 ? -19.814 -2.201 5.124 1.00 95.44 134 SER A N 1
ATOM 1120 C CA . SER A 1 134 ? -19.537 -3.614 4.826 1.00 95.44 134 SER A CA 1
ATOM 1121 C C . SER A 1 134 ? -18.633 -3.808 3.605 1.00 95.44 134 SER A C 1
ATOM 1123 O O . SER A 1 134 ? -17.812 -4.722 3.603 1.00 95.44 134 SER A O 1
ATOM 1125 N N . VAL A 1 135 ? -18.762 -2.949 2.591 1.00 95.31 135 VAL A N 1
ATOM 1126 C CA . VAL A 1 135 ? -17.982 -3.034 1.349 1.00 95.31 135 VAL A CA 1
ATOM 1127 C C . VAL A 1 135 ? -16.536 -2.617 1.613 1.00 95.31 135 VAL A C 1
ATOM 1129 O O . VAL A 1 135 ? -15.599 -3.287 1.188 1.00 95.31 135 VAL A O 1
ATOM 1132 N N . ASP A 1 136 ? -16.324 -1.543 2.368 1.00 95.75 136 ASP A N 1
ATOM 1133 C CA . ASP A 1 136 ? -14.987 -1.072 2.723 1.00 95.75 136 ASP A CA 1
ATOM 1134 C C . ASP A 1 136 ? -14.254 -2.023 3.669 1.00 95.75 136 ASP A C 1
ATOM 1136 O O . ASP A 1 136 ? -13.036 -2.173 3.559 1.00 95.75 136 ASP A O 1
ATOM 1140 N N . ARG A 1 137 ? -14.974 -2.689 4.582 1.00 96.19 137 ARG A N 1
ATOM 1141 C CA . ARG A 1 137 ? -14.395 -3.745 5.428 1.00 96.19 137 ARG A CA 1
ATOM 1142 C C . ARG A 1 137 ? -13.869 -4.897 4.590 1.00 96.19 137 ARG A C 1
ATOM 1144 O O . ARG A 1 137 ? -12.791 -5.412 4.880 1.00 96.19 137 ARG A O 1
ATOM 1151 N N . GLU A 1 138 ? -14.599 -5.283 3.549 1.00 96.25 138 GLU A N 1
ATOM 1152 C CA . GLU A 1 138 ? -14.165 -6.323 2.622 1.00 96.25 138 GLU A CA 1
ATOM 1153 C C . GLU A 1 138 ? -12.930 -5.879 1.824 1.00 96.25 138 GLU A C 1
ATOM 1155 O O . GLU A 1 138 ? -11.968 -6.640 1.709 1.00 96.25 138 GLU A O 1
ATOM 1160 N N . ILE A 1 139 ? -12.895 -4.624 1.358 1.00 95.38 139 ILE A N 1
ATOM 1161 C CA . ILE A 1 139 ? -11.704 -4.041 0.719 1.00 95.38 139 ILE A CA 1
ATOM 1162 C C . ILE A 1 139 ? -10.506 -4.087 1.673 1.00 95.38 139 ILE A C 1
ATOM 1164 O O . ILE A 1 139 ? -9.434 -4.549 1.281 1.00 95.38 139 ILE A O 1
ATOM 1168 N N . LEU A 1 140 ? -10.677 -3.646 2.923 1.00 96.00 140 LEU A N 1
ATOM 1169 C CA . LEU A 1 140 ? -9.618 -3.664 3.929 1.00 96.00 140 LEU A CA 1
ATOM 1170 C C . LEU A 1 140 ? -9.128 -5.092 4.195 1.00 96.00 140 LEU A C 1
ATOM 1172 O O . LEU A 1 140 ? -7.926 -5.339 4.143 1.00 96.00 140 LEU A O 1
ATOM 1176 N N . ALA A 1 141 ? -10.037 -6.037 4.439 1.00 95.31 141 ALA A N 1
ATOM 1177 C CA . ALA A 1 141 ? -9.691 -7.424 4.736 1.00 95.31 141 ALA A CA 1
ATOM 1178 C C . ALA A 1 141 ? -8.931 -8.084 3.575 1.00 95.31 141 ALA A C 1
ATOM 1180 O O . ALA A 1 141 ? -7.870 -8.678 3.786 1.00 95.31 141 ALA A O 1
ATOM 1181 N N . ASN A 1 142 ? -9.422 -7.921 2.343 1.00 95.12 142 ASN A N 1
ATOM 1182 C CA . ASN A 1 142 ? -8.764 -8.447 1.150 1.00 95.12 142 ASN A CA 1
ATOM 1183 C C . ASN A 1 142 ? -7.402 -7.788 0.915 1.00 95.12 142 ASN A C 1
ATOM 1185 O O . ASN A 1 142 ? -6.433 -8.474 0.590 1.00 95.12 142 ASN A O 1
ATOM 1189 N N . PHE A 1 143 ? -7.295 -6.475 1.131 1.00 94.56 143 PHE A N 1
ATOM 1190 C CA . PHE A 1 143 ? -6.031 -5.762 0.988 1.00 94.56 143 PHE A CA 1
ATOM 1191 C C . PHE A 1 143 ? -4.997 -6.205 2.030 1.00 94.56 143 PHE A C 1
ATOM 1193 O O . PHE A 1 143 ? -3.841 -6.445 1.679 1.00 94.56 143 PHE A O 1
ATOM 1200 N N . VAL A 1 144 ? -5.401 -6.389 3.290 1.00 93.88 144 VAL A N 1
ATOM 1201 C CA . VAL A 1 144 ? -4.530 -6.918 4.352 1.00 93.88 144 VAL A CA 1
ATOM 1202 C C . VAL A 1 144 ? -4.085 -8.345 4.025 1.00 93.88 144 VAL A C 1
ATOM 1204 O O . VAL A 1 144 ? -2.890 -8.636 4.126 1.00 93.88 144 VAL A O 1
ATOM 1207 N N . LYS A 1 145 ? -4.998 -9.215 3.561 1.00 92.00 145 LYS A N 1
ATOM 1208 C CA . LYS A 1 145 ? -4.663 -10.582 3.120 1.00 92.00 145 LYS A CA 1
ATOM 1209 C C . LYS A 1 145 ? -3.640 -10.556 1.980 1.00 92.00 145 LYS A C 1
ATOM 1211 O O . LYS A 1 145 ? -2.620 -11.238 2.061 1.00 92.00 145 LYS A O 1
ATOM 1216 N N . ALA A 1 146 ? -3.859 -9.729 0.958 1.00 90.69 146 ALA A N 1
ATOM 1217 C CA . ALA A 1 146 ? -2.923 -9.572 -0.154 1.00 90.69 146 ALA A CA 1
ATOM 1218 C C . ALA A 1 146 ? -1.550 -9.064 0.316 1.00 90.69 146 ALA A C 1
ATOM 1220 O O . ALA A 1 146 ? -0.523 -9.606 -0.091 1.00 90.69 146 ALA A O 1
ATOM 1221 N N . CYS A 1 147 ? -1.512 -8.076 1.217 1.00 90.31 147 CYS A N 1
ATOM 1222 C CA . CYS A 1 147 ? -0.261 -7.584 1.794 1.00 90.31 147 CYS A CA 1
ATOM 1223 C C . CYS A 1 147 ? 0.489 -8.675 2.559 1.00 90.31 147 CYS A C 1
ATOM 1225 O O . CYS A 1 147 ? 1.706 -8.791 2.425 1.00 90.31 147 CYS A O 1
ATOM 1227 N N . TYR A 1 148 ? -0.223 -9.490 3.338 1.00 89.38 148 TYR A N 1
ATOM 1228 C CA . TYR A 1 148 ? 0.380 -10.603 4.059 1.00 89.38 148 TYR A CA 1
ATOM 1229 C C . TYR A 1 148 ? 1.008 -11.620 3.100 1.00 89.38 148 TYR A C 1
ATOM 1231 O O . TYR A 1 148 ? 2.153 -12.019 3.307 1.00 89.38 148 TYR A O 1
ATOM 1239 N N . LEU A 1 149 ? 0.311 -11.988 2.021 1.00 87.00 149 LEU A N 1
ATOM 1240 C CA . LEU A 1 149 ? 0.822 -12.924 1.015 1.00 87.00 149 LEU A CA 1
ATOM 1241 C C . LEU A 1 149 ? 2.040 -12.368 0.267 1.00 87.00 149 LEU A C 1
ATOM 1243 O O . LEU A 1 149 ? 3.046 -13.058 0.144 1.00 87.00 149 LEU A O 1
ATOM 1247 N N . LEU A 1 150 ? 1.988 -11.107 -0.170 1.00 85.12 150 LEU A N 1
ATOM 1248 C CA . LEU A 1 150 ? 3.073 -10.475 -0.933 1.00 85.12 150 LEU A CA 1
ATOM 1249 C C . LEU A 1 150 ? 4.344 -10.235 -0.107 1.00 85.12 150 LEU A C 1
ATOM 1251 O O . LEU A 1 150 ? 5.438 -10.182 -0.662 1.00 85.12 150 LEU A O 1
ATOM 1255 N N . VAL A 1 151 ? 4.211 -10.056 1.209 1.00 84.62 151 VAL A N 1
ATOM 1256 C CA . VAL A 1 151 ? 5.344 -9.791 2.116 1.00 84.62 151 VAL A CA 1
ATOM 1257 C C . VAL A 1 151 ? 5.825 -11.060 2.821 1.00 84.62 151 VAL A C 1
ATOM 1259 O O . VAL A 1 151 ? 6.890 -11.066 3.447 1.00 84.62 151 VAL A O 1
ATOM 1262 N N . SER A 1 152 ? 5.074 -12.155 2.711 1.00 81.50 152 SER A N 1
ATOM 1263 C CA . SER A 1 152 ? 5.492 -13.450 3.230 1.00 81.50 152 SER A CA 1
ATOM 1264 C C . SER A 1 152 ? 6.734 -13.936 2.490 1.00 81.50 152 SER A C 1
ATOM 1266 O O . SER A 1 152 ? 6.757 -14.054 1.270 1.00 81.50 152 SER A O 1
ATOM 1268 N N . ARG A 1 153 ? 7.787 -14.251 3.253 1.00 71.50 153 ARG A N 1
ATOM 1269 C CA . ARG A 1 153 ? 9.040 -14.810 2.713 1.00 71.50 153 ARG A CA 1
ATOM 1270 C C . ARG A 1 153 ? 8.876 -16.218 2.141 1.00 71.50 153 ARG A C 1
ATOM 1272 O O . ARG A 1 153 ? 9.743 -16.672 1.405 1.00 71.50 153 ARG A O 1
ATOM 1279 N N . ILE A 1 154 ? 7.803 -16.905 2.522 1.00 75.81 154 ILE A N 1
ATOM 1280 C CA . ILE A 1 154 ? 7.497 -18.274 2.125 1.00 75.81 154 ILE A CA 1
ATOM 1281 C C . ILE A 1 154 ? 6.057 -18.269 1.628 1.00 75.81 154 ILE A C 1
ATOM 1283 O O . ILE A 1 154 ? 5.146 -17.932 2.388 1.00 75.81 154 ILE A O 1
ATOM 1287 N N . ILE A 1 155 ? 5.877 -18.628 0.361 1.00 64.25 155 ILE A N 1
ATOM 1288 C CA . ILE A 1 155 ? 4.566 -18.910 -0.214 1.00 64.25 155 ILE A CA 1
ATOM 1289 C C . ILE A 1 155 ? 4.328 -20.397 0.025 1.00 64.25 155 ILE A C 1
ATOM 1291 O O . ILE A 1 155 ? 5.125 -21.223 -0.410 1.00 64.25 155 ILE A O 1
ATOM 1295 N N . ASP A 1 156 ? 3.282 -20.706 0.778 1.00 70.00 156 ASP A N 1
ATOM 1296 C CA . ASP A 1 156 ? 2.844 -22.071 1.047 1.00 70.00 156 ASP A CA 1
ATOM 1297 C C . ASP A 1 156 ? 1.527 -22.282 0.299 1.00 70.00 156 ASP A C 1
ATOM 1299 O O . ASP A 1 156 ? 0.679 -21.384 0.328 1.00 70.00 156 ASP A O 1
ATOM 1303 N N . GLU A 1 157 ? 1.359 -23.410 -0.390 1.00 65.81 157 GLU A N 1
ATOM 1304 C CA . GLU A 1 157 ? 0.150 -23.675 -1.188 1.00 65.81 157 GLU A CA 1
ATOM 1305 C C . GLU A 1 157 ? -1.104 -23.716 -0.308 1.00 65.81 157 GLU A C 1
ATOM 1307 O O . GLU A 1 157 ? -2.175 -23.316 -0.749 1.00 65.81 157 GLU A O 1
ATOM 1312 N N . GLU A 1 158 ? -0.957 -24.078 0.968 1.00 65.94 158 GLU A N 1
ATOM 1313 C CA . GLU A 1 158 ? -2.049 -24.056 1.947 1.00 65.94 158 GLU A CA 1
ATOM 1314 C C . GLU A 1 158 ? -2.509 -22.637 2.336 1.00 65.94 158 GLU A C 1
ATOM 1316 O O . GLU A 1 158 ? -3.574 -22.470 2.931 1.00 65.94 158 GLU A O 1
ATOM 1321 N N . LYS A 1 159 ? -1.711 -21.598 2.042 1.00 55.75 159 LYS A N 1
ATOM 1322 C CA . LYS A 1 159 ? -1.995 -20.198 2.420 1.00 55.75 159 LYS A CA 1
ATOM 1323 C C . LYS A 1 159 ? -2.670 -19.382 1.314 1.00 55.75 159 LYS A C 1
ATOM 1325 O O . LYS A 1 159 ? -3.058 -18.240 1.585 1.00 55.75 159 LYS A O 1
ATOM 1330 N N . LEU A 1 160 ? -2.767 -19.922 0.098 1.00 56.34 160 LEU A N 1
ATOM 1331 C CA . LEU A 1 160 ? -3.430 -19.295 -1.053 1.00 56.34 160 LEU A CA 1
ATOM 1332 C C . LEU A 1 160 ? -4.951 -19.495 -0.965 1.00 56.34 160 LEU A C 1
ATOM 1334 O O . LEU A 1 160 ? -5.667 -18.460 -0.903 1.00 56.34 160 LEU A O 1
#

Mean predicted aligned error: 7.81 Å

Organism: NCBI:txid588596

Radius of gyration: 20.7 Å; Cα contacts (8 Å, |Δi|>4): 129; chains: 1; bounding box: 42×42×54 Å

Foldseek 3Di:
DQVVLLVLQVVLVPDDDPVVNVVSCVVPVHHHDPLNVDPPDRCVVPVQDPCLCCQQVNVLCCCCQVVCLVVPLADLVLLVQLQVQQVVDDDPPVLDDGQPQQNPDSGSPPDGSSSSLSCLQPRCCPSCVVSHDPVSNVVSVVSNLVSCQSPDPDRDPVSD